Protein AF-A0A1G3KQV9-F1 (afdb_monomer)

pLDDT: mean 86.58, std 14.38, range [42.44, 98.19]

Sequence (152 aa):
MIADDGYNDIERLALSPFADDQLVAVALRLGDTCRGAGQPLVARMAQYFHIPAPSIEVEALRRSIWSEQERAGLPLDEARREVAIVESRMIDGERSRRSELRAYAALYSDLWCDPRTGAPLSTRRMMLAMVTGFAERSNTSSVSSGRLEIVS

Secondary structure (DSSP, 8-state):
---TTS--HHHHHHHS--HHHHHHHHHHHHHHTTTT--S-HHHHHHHHHHSPPPHHHHHHHHHHHHHHHHHH---HHHHHHHHHHHHTTSPS-HHHHHHHHHHHHHHHHHHTT-GGG---HHHHHHHHHHHHHHHHHHHHTTSTTS------

Mean predicted aligned error: 7.51 Å

Solvent-accessible surface area (backbone atoms only — not comparable to full-atom values): 8548 Å² total; per-residue (Å²): 118,69,46,99,87,74,44,35,71,52,55,53,24,20,56,43,61,48,68,66,40,24,52,50,27,37,50,50,58,54,49,72,78,39,87,80,70,90,67,58,67,69,63,49,51,53,54,62,65,68,52,77,76,61,66,67,57,28,51,52,46,46,50,56,49,49,56,48,31,76,74,70,50,64,53,47,73,60,15,45,53,56,44,48,59,58,56,74,71,55,70,94,47,73,76,55,43,38,50,48,29,48,50,50,21,52,52,30,63,52,50,41,38,41,68,78,44,65,48,48,73,70,25,26,42,37,22,50,24,28,25,54,37,24,48,53,48,38,62,52,77,65,66,82,84,77,81,83,89,84,88,132

Radius of gyration: 18.49 Å; Cα contacts (8 Å, |Δi|>4): 138; chains: 1; bounding box: 50×53×38 Å

Structure (mmCIF, N/CA/C/O backbone):
data_AF-A0A1G3KQV9-F1
#
_entry.id   AF-A0A1G3KQV9-F1
#
loop_
_atom_site.group_PDB
_atom_site.id
_atom_site.type_symbol
_atom_site.label_atom_id
_atom_site.label_alt_id
_atom_site.label_comp_id
_atom_site.label_asym_id
_atom_site.label_entity_id
_atom_site.label_seq_id
_atom_site.pdbx_PDB_ins_code
_atom_site.Cartn_x
_atom_site.Cartn_y
_atom_site.Cartn_z
_atom_site.occupancy
_atom_site.B_iso_or_equiv
_atom_site.auth_seq_id
_atom_site.auth_comp_id
_atom_site.auth_asym_id
_atom_site.auth_atom_id
_atom_site.pdbx_PDB_model_num
ATOM 1 N N . MET A 1 1 ? -20.248 -9.868 -4.828 1.00 61.78 1 MET A N 1
ATOM 2 C CA . MET A 1 1 ? -20.469 -10.489 -6.152 1.00 61.78 1 MET A CA 1
ATOM 3 C C . MET A 1 1 ? -19.092 -10.708 -6.749 1.00 61.78 1 MET A C 1
ATOM 5 O O . MET A 1 1 ? -18.283 -9.800 -6.638 1.00 61.78 1 MET A O 1
ATOM 9 N N . ILE A 1 2 ? -18.790 -11.910 -7.234 1.00 71.50 2 ILE A N 1
ATOM 10 C CA . ILE A 1 2 ? -17.492 -12.227 -7.850 1.00 71.50 2 ILE A CA 1
ATOM 11 C C . ILE A 1 2 ? -17.636 -11.948 -9.347 1.00 71.50 2 ILE A C 1
ATOM 13 O O . ILE A 1 2 ? -18.654 -12.332 -9.924 1.00 71.50 2 ILE A O 1
ATOM 17 N N . ALA A 1 3 ? -16.685 -11.230 -9.939 1.00 75.81 3 ALA A N 1
ATOM 18 C CA . ALA A 1 3 ? -16.685 -10.947 -11.371 1.00 75.81 3 ALA A CA 1
ATOM 19 C C . ALA A 1 3 ? -16.070 -12.104 -12.184 1.00 75.81 3 ALA A C 1
ATOM 21 O O . ALA A 1 3 ? -15.523 -13.048 -11.619 1.00 75.81 3 ALA A O 1
ATOM 22 N N . ASP A 1 4 ? -16.148 -12.028 -13.516 1.00 75.75 4 ASP A N 1
ATOM 23 C CA . ASP A 1 4 ? -15.689 -13.088 -14.435 1.00 75.75 4 ASP A CA 1
ATOM 24 C C . ASP A 1 4 ? -14.182 -13.404 -14.327 1.00 75.75 4 ASP A C 1
ATOM 26 O O . ASP A 1 4 ? -13.744 -14.486 -14.709 1.00 75.75 4 ASP A O 1
ATOM 30 N N . ASP A 1 5 ? -13.389 -12.480 -13.778 1.00 74.56 5 ASP A N 1
ATOM 31 C CA . ASP A 1 5 ? -11.959 -12.645 -13.479 1.00 74.56 5 ASP A CA 1
ATOM 32 C C . ASP A 1 5 ? -11.688 -13.348 -12.135 1.00 74.56 5 ASP A C 1
ATOM 34 O O . ASP A 1 5 ? -10.533 -13.529 -11.752 1.00 74.56 5 ASP A O 1
ATOM 38 N N . GLY A 1 6 ? -12.738 -13.761 -11.421 1.00 80.62 6 GLY A N 1
ATOM 39 C CA . GLY A 1 6 ? -12.649 -14.492 -10.161 1.00 80.62 6 GLY A CA 1
ATOM 40 C C . GLY A 1 6 ? -12.416 -13.619 -8.930 1.00 80.62 6 GLY A C 1
ATOM 41 O O . GLY A 1 6 ? -12.338 -14.170 -7.834 1.00 80.62 6 GLY A O 1
ATOM 42 N N . TYR A 1 7 ? -12.356 -12.290 -9.075 1.00 81.19 7 TYR A N 1
ATOM 43 C CA . TYR A 1 7 ? -12.139 -11.376 -7.956 1.00 81.19 7 TYR A CA 1
ATOM 44 C C . TYR A 1 7 ? -13.424 -10.673 -7.518 1.00 81.19 7 TYR A C 1
ATOM 46 O O . TYR A 1 7 ? -14.276 -10.289 -8.326 1.00 81.19 7 TYR A O 1
ATOM 54 N N . ASN A 1 8 ? -13.559 -10.467 -6.210 1.00 88.00 8 ASN A N 1
ATOM 55 C CA . ASN A 1 8 ? -14.516 -9.519 -5.650 1.00 88.00 8 ASN A CA 1
ATOM 56 C C . ASN A 1 8 ? -13.906 -8.106 -5.537 1.00 88.00 8 ASN A C 1
ATOM 58 O O . ASN A 1 8 ? -12.700 -7.908 -5.693 1.00 88.00 8 ASN A O 1
ATOM 62 N N . ASP A 1 9 ? -14.738 -7.105 -5.243 1.00 87.81 9 ASP A N 1
ATOM 63 C CA . ASP A 1 9 ? -14.299 -5.703 -5.205 1.00 87.81 9 ASP A CA 1
ATOM 64 C C . ASP A 1 9 ? -13.227 -5.430 -4.135 1.00 87.81 9 ASP A C 1
ATOM 66 O O . ASP A 1 9 ? -12.304 -4.654 -4.372 1.00 87.81 9 ASP A O 1
ATOM 70 N N . ILE A 1 10 ? -13.292 -6.102 -2.978 1.00 89.44 10 ILE A N 1
ATOM 71 C CA . ILE A 1 10 ? -12.282 -5.977 -1.913 1.00 89.44 10 ILE A CA 1
ATOM 72 C C . ILE A 1 10 ? -10.945 -6.556 -2.382 1.00 89.44 10 ILE A C 1
ATOM 74 O O . ILE A 1 10 ? -9.896 -5.970 -2.118 1.00 89.44 10 ILE A O 1
ATOM 78 N N . GLU A 1 11 ? -10.967 -7.693 -3.078 1.00 89.50 11 GLU A N 1
ATOM 79 C CA . GLU A 1 11 ? -9.764 -8.323 -3.629 1.00 89.50 11 GLU A CA 1
ATOM 80 C C . GLU A 1 11 ? -9.131 -7.461 -4.721 1.00 89.50 11 GLU A C 1
ATOM 82 O O . GLU A 1 11 ? -7.915 -7.284 -4.723 1.00 89.50 11 GLU A O 1
ATOM 87 N N . ARG A 1 12 ? -9.938 -6.846 -5.593 1.00 92.19 12 ARG A N 1
ATOM 88 C CA . ARG A 1 12 ? -9.443 -5.895 -6.599 1.00 92.19 12 ARG A CA 1
ATOM 89 C C . ARG A 1 12 ? -8.772 -4.684 -5.962 1.00 92.19 12 ARG A C 1
ATOM 91 O O . ARG A 1 12 ? -7.676 -4.312 -6.375 1.00 92.19 12 ARG A O 1
ATOM 98 N N . LEU A 1 13 ? -9.386 -4.109 -4.929 1.00 94.19 13 LEU A N 1
ATOM 99 C CA . LEU A 1 13 ? -8.776 -3.016 -4.171 1.00 94.19 13 LEU A CA 1
ATOM 100 C C . LEU A 1 13 ? -7.469 -3.460 -3.503 1.00 94.19 13 LEU A C 1
ATOM 102 O O . LEU A 1 13 ? -6.485 -2.730 -3.538 1.00 94.19 13 LEU A O 1
ATOM 106 N N . ALA A 1 14 ? -7.422 -4.679 -2.958 1.00 92.38 14 ALA A N 1
ATOM 107 C CA . ALA A 1 14 ? -6.216 -5.222 -2.343 1.00 92.38 14 ALA A CA 1
ATOM 108 C C . ALA A 1 14 ? -5.075 -5.459 -3.348 1.00 92.38 14 ALA A C 1
ATOM 110 O O . ALA A 1 14 ? -3.917 -5.456 -2.932 1.00 92.38 14 ALA A O 1
ATOM 111 N N . LEU A 1 15 ? -5.371 -5.638 -4.642 1.00 94.75 15 LEU A N 1
ATOM 112 C CA . LEU A 1 15 ? -4.361 -5.747 -5.701 1.00 94.75 15 LEU A CA 1
ATOM 113 C C . LEU A 1 15 ? -3.758 -4.390 -6.096 1.00 94.75 15 LEU A C 1
ATOM 115 O O . LEU A 1 15 ? -2.600 -4.355 -6.519 1.00 94.75 15 LEU A O 1
ATOM 119 N N . SER A 1 16 ? -4.497 -3.290 -5.933 1.00 95.25 16 SER A N 1
ATOM 120 C CA . SER A 1 16 ? -4.019 -1.936 -6.237 1.00 95.25 16 SER A CA 1
ATOM 121 C C . SER A 1 16 ? -2.913 -1.500 -5.270 1.00 95.25 16 SER A C 1
ATOM 123 O O . SER A 1 16 ? -3.089 -1.620 -4.061 1.00 95.25 16 SER A O 1
ATOM 125 N N . PRO A 1 17 ? -1.777 -0.950 -5.728 1.00 96.62 17 PRO A N 1
ATOM 126 C CA . PRO A 1 17 ? -0.732 -0.485 -4.820 1.00 96.62 17 PRO A CA 1
ATOM 127 C C . PRO A 1 17 ? -1.079 0.838 -4.122 1.00 96.62 17 PRO A C 1
ATOM 129 O O . PRO A 1 17 ? -0.335 1.259 -3.238 1.00 96.62 17 PRO A O 1
ATOM 132 N N . PHE A 1 18 ? -2.174 1.508 -4.496 1.00 96.88 18 PHE A N 1
ATOM 133 C CA . PHE A 1 18 ? -2.503 2.820 -3.958 1.00 96.88 18 PHE A CA 1
ATOM 134 C C . PHE A 1 18 ? -2.998 2.755 -2.512 1.00 96.88 18 PHE A C 1
ATOM 136 O O . PHE A 1 18 ? -3.911 2.001 -2.181 1.00 96.88 18 PHE A O 1
ATOM 143 N N . ALA A 1 19 ? -2.427 3.604 -1.653 1.00 95.06 19 ALA A N 1
ATOM 144 C CA . ALA A 1 19 ? -2.798 3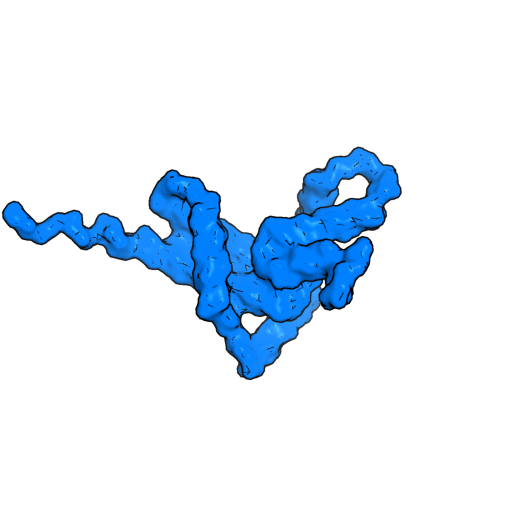.697 -0.240 1.00 95.06 19 ALA A CA 1
ATOM 145 C C . ALA A 1 19 ? -4.310 3.898 -0.026 1.00 95.06 19 ALA A C 1
ATOM 147 O O . ALA A 1 19 ? -4.882 3.254 0.850 1.00 95.06 19 ALA A O 1
ATOM 148 N N . ASP A 1 20 ? -4.963 4.726 -0.845 1.00 93.88 20 ASP A N 1
ATOM 149 C CA . ASP A 1 20 ? -6.407 4.966 -0.751 1.00 93.88 20 ASP A CA 1
ATOM 150 C C . ASP A 1 20 ? -7.207 3.677 -0.978 1.00 93.88 20 ASP A C 1
ATOM 152 O O . ASP A 1 20 ? -8.051 3.326 -0.154 1.00 93.88 20 ASP A O 1
ATOM 156 N N . ASP A 1 21 ? -6.890 2.917 -2.028 1.00 96.38 21 ASP A N 1
ATOM 157 C CA . ASP A 1 21 ? -7.559 1.648 -2.332 1.00 96.38 21 ASP A CA 1
ATOM 158 C C . ASP A 1 21 ? -7.333 0.616 -1.221 1.00 96.38 21 ASP A C 1
ATOM 160 O O . ASP A 1 21 ? -8.266 -0.076 -0.807 1.00 96.38 21 ASP A O 1
ATOM 164 N N . GLN A 1 22 ? -6.120 0.565 -0.664 1.00 96.25 22 GLN A N 1
ATOM 165 C CA . GLN A 1 22 ? -5.799 -0.292 0.479 1.00 96.25 22 GLN A CA 1
ATOM 166 C C . GLN A 1 22 ? -6.626 0.074 1.717 1.00 96.25 22 GLN A C 1
ATOM 168 O O . GLN A 1 22 ? -7.156 -0.809 2.399 1.00 96.25 22 GLN A O 1
ATOM 173 N N . LEU A 1 23 ? -6.787 1.368 2.001 1.00 94.69 23 LEU A N 1
ATOM 174 C CA . LEU A 1 23 ? -7.610 1.848 3.108 1.00 94.69 23 LEU A CA 1
ATOM 175 C C . LEU A 1 23 ? -9.099 1.571 2.874 1.00 94.69 23 LEU A C 1
ATOM 177 O O . LEU A 1 23 ? -9.780 1.157 3.814 1.00 94.69 23 LEU A O 1
ATOM 181 N N . VAL A 1 24 ? -9.603 1.716 1.644 1.00 94.56 24 VAL A N 1
ATOM 182 C CA . VAL A 1 24 ? -10.984 1.340 1.298 1.00 94.56 24 VAL A CA 1
ATOM 183 C C . VAL A 1 24 ? -11.187 -0.168 1.453 1.00 94.56 24 VAL A C 1
ATOM 185 O O . VAL A 1 24 ? -12.182 -0.583 2.047 1.00 94.56 24 VAL A O 1
ATOM 188 N N . ALA A 1 25 ? -10.238 -1.003 1.019 1.00 94.44 25 ALA A N 1
ATOM 189 C CA . ALA A 1 25 ? -10.318 -2.453 1.197 1.00 94.44 25 ALA A CA 1
ATOM 190 C C . ALA A 1 25 ? -10.418 -2.836 2.684 1.00 94.44 25 ALA A C 1
ATOM 192 O O . ALA A 1 25 ? -11.238 -3.676 3.065 1.00 94.44 25 ALA A O 1
ATOM 193 N N . VAL A 1 26 ? -9.623 -2.188 3.545 1.00 94.38 26 VAL A N 1
ATOM 194 C CA . VAL A 1 26 ? -9.713 -2.344 5.007 1.00 94.38 26 VAL A CA 1
ATOM 195 C C . VAL A 1 26 ? -11.081 -1.904 5.516 1.00 94.38 26 VAL A C 1
ATOM 197 O O . VAL A 1 26 ? -11.715 -2.631 6.280 1.00 94.38 26 VAL A O 1
ATOM 200 N N . ALA A 1 27 ? -11.551 -0.735 5.083 1.00 92.50 27 ALA A N 1
ATOM 201 C CA . ALA A 1 27 ? -12.829 -0.175 5.496 1.00 92.50 27 ALA A CA 1
ATOM 202 C C . ALA A 1 27 ? -14.001 -1.111 5.160 1.00 92.50 27 ALA A C 1
ATOM 204 O O . ALA A 1 27 ? -14.862 -1.335 6.007 1.00 92.50 27 ALA A O 1
ATOM 205 N N . LEU A 1 28 ? -14.003 -1.707 3.964 1.00 91.31 28 LEU A N 1
ATOM 206 C CA . LEU A 1 28 ? -15.029 -2.655 3.527 1.00 91.31 28 LEU A CA 1
ATOM 207 C C . LEU A 1 28 ? -15.013 -3.941 4.365 1.00 91.31 28 LEU A C 1
ATOM 209 O O . LEU A 1 28 ? -16.058 -4.342 4.874 1.00 91.31 28 LEU A O 1
ATOM 213 N N . ARG A 1 29 ? -13.833 -4.527 4.623 1.00 90.00 29 ARG A N 1
ATOM 214 C CA . ARG A 1 29 ? -13.702 -5.704 5.510 1.00 90.00 29 ARG A CA 1
ATOM 215 C C . ARG A 1 29 ? -14.177 -5.416 6.937 1.00 90.00 29 ARG A C 1
ATOM 217 O O . ARG A 1 29 ? -14.832 -6.246 7.572 1.00 90.00 29 ARG A O 1
ATOM 224 N N . LEU A 1 30 ? -13.868 -4.226 7.451 1.00 88.50 30 LEU A N 1
ATOM 225 C CA . LEU A 1 30 ? -14.367 -3.776 8.750 1.00 88.50 30 LEU A CA 1
ATOM 226 C C . LEU A 1 30 ? -15.879 -3.521 8.720 1.00 88.50 30 LEU A C 1
ATOM 228 O O . LEU A 1 30 ? -16.550 -3.815 9.700 1.00 88.50 30 LEU A O 1
ATOM 232 N N . GLY A 1 31 ? -16.434 -3.005 7.626 1.00 83.56 31 GLY A N 1
ATOM 233 C CA . GLY A 1 31 ? -17.871 -2.778 7.469 1.00 83.56 31 GLY A CA 1
ATOM 234 C C . GLY A 1 31 ? -18.678 -4.078 7.452 1.00 83.56 31 GLY A C 1
ATOM 235 O O . GLY A 1 31 ? -19.689 -4.183 8.150 1.00 83.56 31 GLY A O 1
ATOM 236 N N . ASP A 1 32 ? -18.195 -5.092 6.731 1.00 75.06 32 ASP A N 1
ATOM 237 C CA . ASP A 1 32 ? -18.855 -6.398 6.611 1.00 75.06 32 ASP A CA 1
ATOM 238 C C . ASP A 1 32 ? -18.939 -7.144 7.947 1.00 75.06 32 ASP A C 1
ATOM 240 O O . ASP A 1 32 ? -19.947 -7.785 8.247 1.00 75.06 32 ASP A O 1
ATOM 244 N N . THR A 1 33 ? -17.927 -6.992 8.805 1.00 67.62 33 THR A N 1
ATOM 245 C CA . THR A 1 33 ? -17.918 -7.582 10.155 1.00 67.62 33 THR A CA 1
ATOM 246 C C . THR A 1 33 ? -18.833 -6.859 11.151 1.00 67.62 33 THR A C 1
ATOM 248 O O . THR A 1 33 ? -18.994 -7.323 12.278 1.00 67.62 33 THR A O 1
ATOM 251 N N . CYS A 1 34 ? -19.436 -5.725 10.768 1.00 55.59 34 CYS A N 1
ATOM 252 C CA . CYS A 1 34 ? -19.978 -4.749 11.720 1.00 55.59 34 CYS A CA 1
ATOM 253 C C . CYS A 1 34 ? -21.419 -4.312 11.481 1.00 55.59 34 CYS A C 1
ATOM 255 O O . CYS A 1 34 ? -21.833 -3.288 12.036 1.00 55.59 34 CYS A O 1
ATOM 257 N N . ARG A 1 35 ? -22.211 -5.067 10.711 1.00 60.59 35 ARG A N 1
ATOM 258 C CA . ARG A 1 35 ? -23.660 -4.824 10.619 1.00 60.59 35 ARG A CA 1
ATOM 259 C C . ARG A 1 35 ? -24.274 -4.831 12.034 1.00 60.59 35 ARG A C 1
ATOM 261 O O . ARG A 1 35 ? -24.492 -5.892 12.603 1.00 60.59 35 ARG A O 1
ATOM 268 N N . GLY A 1 36 ? -24.514 -3.642 12.604 1.00 59.56 36 GLY A N 1
ATOM 269 C CA . GLY A 1 36 ? -25.137 -3.448 13.924 1.00 59.56 36 GLY A CA 1
ATOM 270 C C . GLY A 1 36 ? -24.322 -2.699 14.994 1.00 59.56 36 GLY A C 1
ATOM 271 O O . GLY A 1 36 ? -24.860 -2.448 16.065 1.00 59.56 36 GLY A O 1
ATOM 272 N N . ALA A 1 37 ? -23.066 -2.300 14.746 1.00 63.28 37 ALA A N 1
ATOM 273 C CA . ALA A 1 37 ? -22.188 -1.764 15.805 1.00 63.28 37 ALA A CA 1
ATOM 274 C C . ALA A 1 37 ? -22.392 -0.274 16.184 1.00 63.28 37 ALA A C 1
ATOM 276 O O . ALA A 1 37 ? -21.715 0.215 17.083 1.00 63.28 37 ALA A O 1
ATOM 277 N N . GLY A 1 38 ? -23.276 0.472 15.507 1.00 71.00 38 GLY A N 1
ATOM 278 C CA . GLY A 1 38 ? -23.641 1.864 15.844 1.00 71.00 38 GLY A CA 1
ATOM 279 C C . GLY A 1 38 ? -22.538 2.935 15.719 1.00 71.00 38 GLY A C 1
ATOM 280 O O . GLY A 1 38 ? -22.841 4.124 15.768 1.00 71.00 38 GLY A O 1
ATOM 281 N N . GLN A 1 39 ? -21.272 2.552 15.533 1.00 80.12 39 GLN A N 1
ATOM 282 C CA . GLN A 1 39 ? -20.132 3.464 15.416 1.00 80.12 39 GLN A CA 1
ATOM 283 C C . GLN A 1 39 ? -19.870 3.869 13.950 1.00 80.12 39 GLN A C 1
ATOM 285 O O . GLN A 1 39 ? -19.901 3.003 13.071 1.00 80.12 39 GLN A O 1
ATOM 290 N N . PRO A 1 40 ? -19.538 5.146 13.663 1.00 87.06 40 PRO A N 1
ATOM 291 C CA . PRO A 1 40 ? -19.121 5.575 12.329 1.00 87.06 40 PRO A CA 1
ATOM 292 C C . PRO A 1 40 ? -17.867 4.834 11.841 1.00 87.06 40 PRO A C 1
ATOM 294 O O . PRO A 1 40 ? -16.906 4.665 12.596 1.00 87.06 40 PRO A O 1
ATOM 297 N N . LEU A 1 41 ? -17.838 4.464 10.556 1.00 86.75 41 LEU A N 1
ATOM 298 C CA . LEU A 1 41 ? -16.735 3.713 9.939 1.00 86.75 41 LEU A CA 1
ATOM 299 C C . LEU A 1 41 ? -15.370 4.391 10.133 1.00 86.75 41 LEU A C 1
ATOM 301 O O . LEU A 1 41 ? -14.406 3.724 10.495 1.00 86.75 41 LEU A O 1
ATOM 305 N N . VAL A 1 42 ? -15.303 5.718 9.989 1.00 88.94 42 VAL A N 1
ATOM 306 C CA . VAL A 1 42 ? -14.070 6.504 10.185 1.00 88.94 42 VAL A CA 1
ATOM 307 C C . VAL A 1 42 ? -13.517 6.348 11.603 1.00 88.94 42 VAL A C 1
ATOM 309 O O . VAL A 1 42 ? -12.331 6.082 11.779 1.00 88.94 42 VAL A O 1
ATOM 312 N N . ALA A 1 43 ? -14.374 6.453 12.624 1.00 88.94 43 ALA A N 1
ATOM 313 C CA . ALA A 1 43 ? -13.955 6.293 14.016 1.00 88.94 43 ALA A CA 1
ATOM 314 C C . ALA A 1 43 ? -13.448 4.870 14.287 1.00 88.94 43 ALA A C 1
ATOM 316 O O . ALA A 1 43 ? -12.505 4.673 15.052 1.00 88.94 43 ALA A O 1
ATOM 317 N N . ARG A 1 44 ? -14.053 3.872 13.637 1.00 88.06 44 ARG A N 1
ATOM 318 C CA . ARG A 1 44 ? -13.629 2.479 13.762 1.00 88.06 44 ARG A CA 1
ATOM 319 C C . ARG A 1 44 ? -12.302 2.214 13.060 1.00 88.06 44 ARG A C 1
ATOM 321 O O . ARG A 1 44 ? -11.451 1.545 13.635 1.00 88.06 44 ARG A O 1
ATOM 328 N N . MET A 1 45 ? -12.096 2.760 11.863 1.00 92.06 45 MET A N 1
ATOM 329 C CA . MET A 1 45 ? -10.801 2.695 11.182 1.00 92.06 45 MET A CA 1
ATOM 330 C C . MET A 1 45 ? -9.706 3.345 12.027 1.00 92.06 45 MET A C 1
ATOM 332 O O . MET A 1 45 ? -8.654 2.744 12.213 1.00 92.06 45 MET A O 1
ATOM 336 N N . ALA A 1 46 ? -9.974 4.522 12.602 1.00 91.69 46 ALA A N 1
ATOM 337 C CA . ALA A 1 46 ? -9.029 5.193 13.489 1.00 91.69 46 ALA A CA 1
ATOM 338 C C . ALA A 1 46 ? -8.643 4.298 14.678 1.00 91.69 46 ALA A C 1
ATOM 340 O O . ALA A 1 46 ? -7.461 4.109 14.944 1.00 91.69 46 ALA A O 1
ATOM 341 N N . GLN A 1 47 ? -9.622 3.675 15.342 1.00 90.88 47 GLN A N 1
ATOM 342 C CA . GLN A 1 47 ? -9.363 2.731 16.432 1.00 90.88 47 GLN A CA 1
ATOM 343 C C . GLN A 1 47 ? -8.579 1.493 15.968 1.00 90.88 47 GLN A C 1
ATOM 345 O O . GLN A 1 47 ? -7.662 1.049 16.656 1.00 90.88 47 GLN A O 1
ATOM 350 N N . TYR A 1 48 ? -8.922 0.945 14.802 1.00 91.62 48 TYR A N 1
ATOM 351 C CA . TYR A 1 48 ? -8.273 -0.233 14.232 1.00 91.62 48 TYR A CA 1
ATOM 352 C C . TYR A 1 48 ? -6.797 0.016 13.895 1.00 91.62 48 TYR A C 1
ATOM 354 O O . TYR A 1 48 ? -5.956 -0.855 14.123 1.00 91.62 48 TYR A O 1
ATOM 362 N N . PHE A 1 49 ? -6.471 1.217 13.407 1.00 92.75 49 PHE A N 1
ATOM 363 C CA . PHE A 1 49 ? -5.093 1.617 13.131 1.00 92.75 49 PHE A CA 1
ATOM 364 C C . PHE A 1 49 ? -4.324 2.086 14.373 1.00 92.75 49 PHE A C 1
ATOM 366 O O . PHE A 1 49 ? -3.103 1.943 14.412 1.00 92.75 49 PHE A O 1
ATOM 373 N N . HIS A 1 50 ? -5.022 2.579 15.403 1.00 92.56 50 HIS A N 1
ATOM 374 C CA . HIS A 1 50 ? -4.417 3.050 16.652 1.00 92.56 50 HIS A CA 1
ATOM 375 C C . HIS A 1 50 ? -3.712 1.940 17.440 1.00 92.56 50 HIS A C 1
ATOM 377 O O . HIS A 1 50 ? -2.692 2.188 18.078 1.00 92.56 50 HIS A O 1
ATOM 383 N N . ILE A 1 51 ? -4.238 0.715 17.392 1.00 90.00 51 ILE A N 1
ATOM 384 C CA . ILE A 1 51 ? -3.583 -0.450 17.994 1.00 90.00 51 ILE A CA 1
ATOM 385 C C . ILE A 1 51 ? -2.472 -0.907 17.040 1.00 90.00 51 ILE A C 1
ATOM 38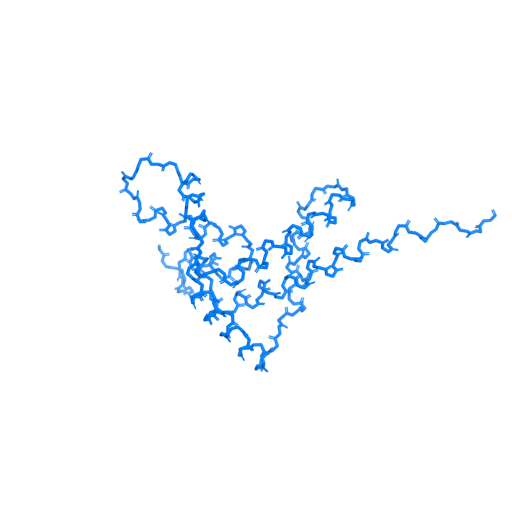7 O O . ILE A 1 51 ? -2.784 -1.227 15.895 1.00 90.00 51 ILE A O 1
ATOM 391 N N . PRO A 1 52 ? -1.192 -0.959 17.451 1.00 89.38 52 PRO A N 1
ATOM 392 C CA . PRO A 1 52 ? -0.121 -1.435 16.580 1.00 89.38 52 PRO A CA 1
ATOM 393 C C . PRO A 1 52 ? -0.362 -2.872 16.110 1.00 89.38 52 PRO A C 1
ATOM 395 O O . PRO A 1 52 ? -0.830 -3.714 16.879 1.00 89.38 52 PRO A O 1
ATOM 398 N N . ALA A 1 53 ? -0.011 -3.165 14.856 1.00 91.44 53 ALA A N 1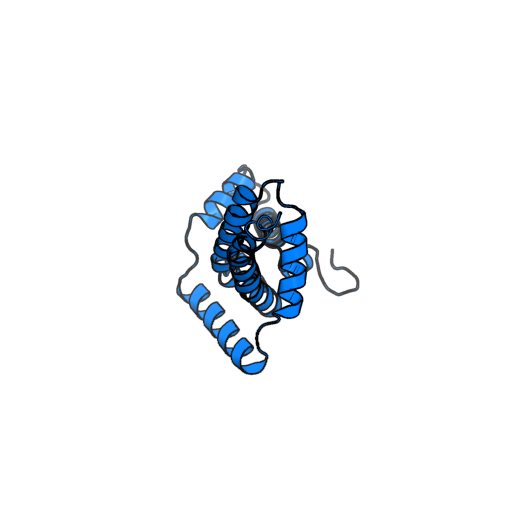
ATOM 399 C CA . ALA A 1 53 ? -0.039 -4.534 14.356 1.00 91.44 53 ALA A CA 1
ATOM 400 C C . ALA A 1 53 ? 0.946 -5.427 15.143 1.00 91.44 53 ALA A C 1
ATOM 402 O O . ALA A 1 53 ? 1.999 -4.937 15.574 1.00 91.44 53 ALA A O 1
ATOM 403 N N . PRO A 1 54 ? 0.654 -6.730 15.320 1.00 94.19 54 PRO A N 1
ATOM 404 C CA . PRO A 1 54 ? 1.570 -7.648 15.988 1.00 94.19 54 PRO A CA 1
ATOM 405 C C . PRO A 1 54 ? 2.941 -7.657 15.304 1.00 94.19 54 PRO A C 1
ATOM 407 O O . PRO A 1 54 ? 3.050 -7.907 14.102 1.00 94.19 54 PRO A O 1
ATOM 410 N N . SER A 1 55 ? 4.008 -7.423 16.072 1.00 94.75 55 SER A N 1
ATOM 411 C CA . SER A 1 55 ? 5.372 -7.308 15.532 1.00 94.75 55 SER A CA 1
ATOM 412 C C . SER A 1 55 ? 5.831 -8.559 14.779 1.00 94.75 55 SER A C 1
ATOM 414 O O . SER A 1 55 ? 6.567 -8.450 13.801 1.00 94.75 55 SER A O 1
ATOM 416 N N . ILE A 1 56 ? 5.366 -9.740 15.199 1.00 96.94 56 ILE A N 1
ATOM 417 C CA . ILE A 1 56 ? 5.684 -11.014 14.549 1.00 96.94 56 ILE A CA 1
ATOM 418 C C . ILE A 1 56 ? 5.065 -11.140 13.152 1.00 96.94 56 ILE A C 1
ATOM 420 O O . ILE A 1 56 ? 5.716 -11.661 12.252 1.00 96.94 56 ILE A O 1
ATOM 424 N N . GLU A 1 57 ? 3.849 -10.630 12.944 1.00 95.88 57 GLU A N 1
ATOM 425 C CA . GLU A 1 57 ? 3.196 -10.640 11.630 1.00 95.88 57 GLU A CA 1
ATOM 426 C C . GLU A 1 57 ? 3.876 -9.656 10.679 1.00 95.88 57 GLU A C 1
ATOM 428 O O . GLU A 1 57 ? 4.151 -9.996 9.529 1.00 95.88 57 GLU A O 1
ATOM 433 N N . VAL A 1 58 ? 4.214 -8.464 11.185 1.00 96.12 58 VAL A N 1
ATOM 434 C CA . VAL A 1 58 ? 4.985 -7.466 10.433 1.00 96.12 58 VAL A CA 1
ATOM 435 C C . VAL A 1 58 ? 6.319 -8.063 9.988 1.00 96.12 58 VAL A C 1
ATOM 437 O O . VAL A 1 58 ? 6.653 -8.018 8.807 1.00 96.12 58 VAL A O 1
ATOM 440 N N . GLU A 1 59 ? 7.075 -8.671 10.904 1.00 97.25 59 GLU A N 1
ATOM 441 C CA . GLU A 1 59 ? 8.380 -9.255 10.585 1.00 97.25 59 GLU A CA 1
ATOM 442 C C . GLU A 1 59 ? 8.274 -10.457 9.634 1.00 97.25 59 GLU A C 1
ATOM 444 O O . GLU A 1 59 ? 9.089 -10.587 8.719 1.00 97.25 59 GLU A O 1
ATOM 449 N N . ALA A 1 60 ? 7.250 -11.302 9.783 1.00 95.75 60 ALA A N 1
ATOM 450 C CA . ALA A 1 60 ? 6.987 -12.387 8.841 1.00 95.75 60 ALA A CA 1
ATOM 451 C C . ALA A 1 60 ? 6.772 -11.850 7.416 1.00 95.75 60 ALA A C 1
ATOM 453 O O . ALA A 1 60 ? 7.411 -12.329 6.478 1.00 95.75 60 ALA A O 1
ATOM 454 N N . LEU A 1 61 ? 5.954 -10.804 7.259 1.00 95.56 61 LEU A N 1
ATOM 455 C CA . LEU A 1 61 ? 5.719 -10.158 5.966 1.00 95.56 61 LEU A CA 1
ATOM 456 C C . LEU A 1 61 ? 6.988 -9.534 5.390 1.00 95.56 61 LEU A C 1
ATOM 458 O O . LEU A 1 61 ? 7.263 -9.702 4.199 1.00 95.56 61 LEU A O 1
ATOM 462 N N . ARG A 1 62 ? 7.788 -8.854 6.221 1.00 95.81 62 ARG A N 1
ATOM 463 C CA . ARG A 1 62 ? 9.070 -8.295 5.779 1.00 95.81 62 ARG A CA 1
ATOM 464 C C . ARG A 1 62 ? 9.983 -9.376 5.212 1.00 95.81 62 ARG A C 1
ATOM 466 O O . ARG A 1 62 ? 10.515 -9.211 4.117 1.00 95.81 62 ARG A O 1
ATOM 473 N N . ARG A 1 63 ? 10.116 -10.506 5.911 1.00 95.88 63 ARG A N 1
ATOM 474 C CA . ARG A 1 63 ? 10.940 -11.636 5.457 1.00 95.88 63 ARG A CA 1
ATOM 475 C C . ARG A 1 63 ? 10.421 -12.270 4.174 1.00 95.88 63 ARG A C 1
ATOM 477 O O . ARG A 1 63 ? 11.224 -12.568 3.293 1.00 95.88 63 ARG A O 1
ATOM 484 N N . SER A 1 64 ? 9.106 -12.436 4.032 1.00 94.69 64 SER A N 1
ATOM 485 C CA . SER A 1 64 ? 8.512 -12.932 2.785 1.00 94.69 64 SER A CA 1
ATOM 486 C C . SER A 1 64 ? 8.835 -12.021 1.600 1.00 94.69 64 SER A C 1
ATOM 488 O O . SER A 1 64 ? 9.148 -12.503 0.514 1.00 94.69 64 SER A O 1
ATOM 490 N N . ILE A 1 65 ? 8.811 -10.705 1.808 1.00 94.19 65 ILE A N 1
ATOM 491 C CA . ILE A 1 65 ? 9.116 -9.725 0.763 1.00 94.19 65 ILE A CA 1
ATOM 492 C C . ILE A 1 65 ? 10.606 -9.703 0.432 1.00 94.19 65 ILE A C 1
ATOM 494 O O . ILE A 1 65 ? 10.943 -9.678 -0.748 1.00 94.19 65 ILE A O 1
ATOM 498 N N . TRP A 1 66 ? 11.490 -9.779 1.431 1.00 91.56 66 TRP A N 1
ATOM 499 C CA . TRP A 1 66 ? 12.933 -9.888 1.195 1.00 91.56 66 TRP A CA 1
ATOM 500 C C . TRP A 1 66 ? 13.295 -11.136 0.394 1.00 91.56 66 TRP A C 1
ATOM 502 O O . TRP A 1 66 ? 14.022 -11.030 -0.590 1.00 91.56 66 TRP A O 1
ATOM 512 N N . SER A 1 67 ? 12.732 -12.292 0.751 1.00 92.44 67 SER A N 1
ATOM 513 C CA . SER A 1 67 ? 12.962 -13.536 0.010 1.00 92.44 67 SER A CA 1
ATOM 514 C C . SER A 1 67 ? 12.515 -13.424 -1.455 1.00 92.44 67 SER A C 1
ATOM 516 O O . SER A 1 67 ? 13.233 -13.831 -2.367 1.00 92.44 67 SER A O 1
ATOM 518 N N . GLU A 1 68 ? 11.361 -12.806 -1.710 1.00 90.19 68 GLU A N 1
ATOM 519 C CA . GLU A 1 68 ? 10.884 -12.564 -3.075 1.00 90.19 68 GLU A CA 1
ATOM 520 C C . GLU A 1 68 ? 11.712 -11.509 -3.825 1.00 90.19 68 GLU A C 1
ATOM 522 O O . GLU A 1 68 ? 11.905 -11.620 -5.038 1.00 90.19 68 GLU A O 1
ATOM 527 N N . GLN A 1 69 ? 12.221 -10.496 -3.124 1.00 88.06 69 GLN A N 1
ATOM 528 C CA . GLN A 1 69 ? 13.112 -9.487 -3.690 1.00 88.06 69 GLN A CA 1
ATOM 529 C C . GLN A 1 69 ? 14.450 -10.097 -4.120 1.00 88.06 69 GLN A C 1
ATOM 531 O O . GLN A 1 69 ? 14.935 -9.767 -5.197 1.00 88.06 69 GLN A O 1
ATOM 536 N N . GLU A 1 70 ? 15.042 -10.989 -3.327 1.00 87.12 70 GLU A N 1
ATOM 537 C CA . GLU A 1 70 ? 16.275 -11.696 -3.705 1.00 87.12 70 GLU A CA 1
ATOM 538 C C . GLU A 1 70 ? 16.083 -12.525 -4.981 1.00 87.12 70 GLU A C 1
ATOM 540 O O . GLU A 1 70 ? 16.986 -12.620 -5.810 1.00 87.12 70 GLU A O 1
ATOM 545 N N . ARG A 1 71 ? 14.880 -13.079 -5.172 1.00 89.19 71 ARG A N 1
ATOM 546 C CA . ARG A 1 71 ? 14.536 -13.905 -6.333 1.00 89.19 71 ARG A CA 1
ATOM 547 C C . ARG A 1 71 ? 14.227 -13.099 -7.596 1.00 89.19 71 ARG A C 1
ATOM 549 O O . ARG A 1 71 ? 14.597 -13.520 -8.688 1.00 89.19 71 ARG A O 1
ATOM 556 N N . ALA A 1 72 ? 13.489 -11.998 -7.467 1.00 89.19 72 ALA A N 1
ATOM 557 C CA . ALA A 1 72 ? 12.856 -11.317 -8.602 1.00 89.19 72 ALA A CA 1
ATOM 558 C C . ALA A 1 72 ? 13.042 -9.787 -8.614 1.00 89.19 72 ALA A C 1
ATOM 560 O O . ALA A 1 72 ? 12.455 -9.109 -9.456 1.00 89.19 72 ALA A O 1
ATOM 561 N N . GLY A 1 73 ? 13.819 -9.229 -7.685 1.00 92.69 73 GLY A N 1
ATOM 562 C CA . GLY A 1 73 ? 14.046 -7.790 -7.547 1.00 92.69 73 GLY A CA 1
ATOM 563 C C . GLY A 1 73 ? 12.813 -7.003 -7.090 1.00 92.69 73 GLY A C 1
ATOM 564 O O . GLY A 1 73 ? 11.781 -7.564 -6.717 1.00 92.69 73 GLY A O 1
ATOM 565 N N . LEU A 1 74 ? 12.906 -5.673 -7.119 1.00 94.00 74 LEU A N 1
ATOM 566 C CA . LEU A 1 74 ? 11.758 -4.777 -6.944 1.00 94.00 74 LEU A CA 1
ATOM 567 C C . LEU A 1 74 ? 11.298 -4.235 -8.306 1.00 94.00 74 LEU A C 1
ATOM 569 O O . LEU A 1 74 ? 12.148 -3.944 -9.150 1.00 94.00 74 LEU A O 1
ATOM 573 N N . PRO A 1 75 ? 9.984 -4.049 -8.528 1.00 95.88 75 PRO A N 1
ATOM 574 C CA . PRO A 1 75 ? 9.446 -3.510 -9.778 1.00 95.88 75 PRO A CA 1
ATOM 575 C C . PRO A 1 75 ? 9.617 -1.980 -9.853 1.00 95.88 75 PRO A C 1
ATOM 577 O O . PRO A 1 75 ? 8.644 -1.232 -9.892 1.00 95.88 75 PRO A O 1
ATOM 580 N N . LEU A 1 76 ? 10.862 -1.495 -9.835 1.00 96.00 76 LEU A N 1
ATOM 581 C CA . LEU A 1 76 ? 11.172 -0.064 -9.712 1.00 96.00 76 LEU A CA 1
ATOM 582 C C . LEU A 1 76 ? 10.625 0.772 -10.881 1.00 96.00 76 LEU A C 1
ATOM 584 O O . LEU A 1 76 ? 10.125 1.870 -10.653 1.00 96.00 76 LEU A O 1
ATOM 588 N N . ASP A 1 77 ? 10.672 0.264 -12.114 1.00 95.38 77 ASP A N 1
ATOM 589 C CA . ASP A 1 77 ? 10.180 1.000 -13.289 1.00 95.38 77 ASP A CA 1
ATOM 590 C C . ASP A 1 77 ? 8.655 1.163 -13.287 1.00 95.38 77 ASP A C 1
ATOM 592 O O . ASP A 1 77 ? 8.142 2.223 -13.650 1.00 95.38 77 ASP A O 1
ATOM 596 N N . GLU A 1 78 ? 7.928 0.131 -12.852 1.00 96.50 78 GLU A N 1
ATOM 597 C CA . GLU A 1 78 ? 6.476 0.186 -12.638 1.00 96.50 78 GLU A CA 1
ATOM 598 C C . GLU A 1 78 ? 6.154 1.177 -11.515 1.00 96.50 78 GLU A C 1
ATOM 600 O O . GLU A 1 78 ? 5.362 2.098 -11.698 1.00 96.50 78 GLU A O 1
ATOM 605 N N . ALA A 1 79 ? 6.868 1.075 -10.390 1.00 97.12 79 ALA A N 1
ATOM 606 C CA . ALA A 1 79 ? 6.678 1.954 -9.246 1.00 97.12 79 ALA A CA 1
ATOM 607 C C . ALA A 1 79 ? 6.902 3.431 -9.596 1.00 97.12 79 ALA A C 1
ATOM 609 O O . ALA A 1 79 ? 6.160 4.290 -9.126 1.00 97.12 79 ALA A O 1
ATOM 610 N N . ARG A 1 80 ? 7.871 3.759 -10.465 1.00 95.94 80 ARG A N 1
ATOM 611 C CA . ARG A 1 80 ? 8.056 5.136 -10.958 1.00 95.94 80 ARG A CA 1
ATOM 612 C C . ARG A 1 80 ? 6.813 5.654 -11.689 1.00 95.94 80 ARG A C 1
ATOM 614 O O . ARG A 1 80 ? 6.483 6.834 -11.538 1.00 95.94 80 ARG A O 1
ATOM 621 N N . ARG A 1 81 ? 6.120 4.818 -12.468 1.00 95.88 81 ARG A N 1
ATOM 622 C 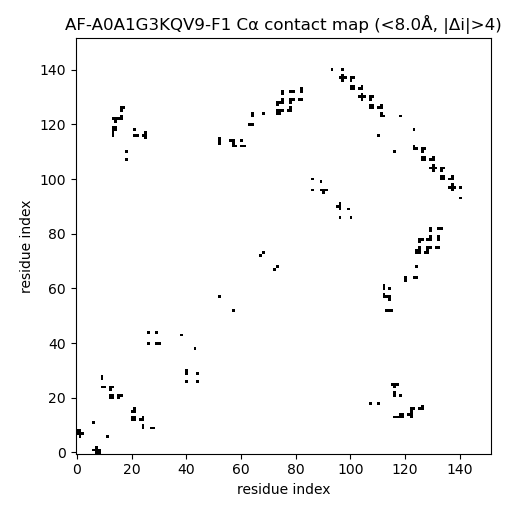CA . ARG A 1 81 ? 4.874 5.212 -13.150 1.00 95.88 81 ARG A CA 1
ATOM 623 C C . ARG A 1 81 ? 3.754 5.450 -12.145 1.00 95.88 81 ARG A C 1
ATOM 625 O O . ARG A 1 81 ? 3.152 6.520 -12.167 1.00 95.88 81 ARG A O 1
ATOM 632 N N . GLU A 1 82 ? 3.562 4.531 -11.205 1.00 96.69 82 GLU A N 1
ATOM 633 C CA . GLU A 1 82 ? 2.538 4.661 -10.159 1.00 96.69 82 GLU A CA 1
ATOM 634 C C . GLU A 1 82 ? 2.759 5.900 -9.278 1.00 96.69 82 GLU A C 1
ATOM 636 O O . GLU A 1 82 ? 1.834 6.664 -9.001 1.00 96.69 82 GLU A O 1
ATOM 641 N N . VAL A 1 83 ? 4.011 6.186 -8.910 1.00 96.75 83 VAL A N 1
ATOM 642 C CA . VAL A 1 83 ? 4.368 7.403 -8.166 1.00 96.75 83 VAL A CA 1
ATOM 643 C C . VAL A 1 83 ? 4.046 8.668 -8.973 1.00 96.75 83 VAL A C 1
ATOM 645 O O . VAL A 1 83 ? 3.646 9.667 -8.385 1.00 96.75 83 VAL A O 1
ATOM 648 N N . ALA A 1 84 ? 4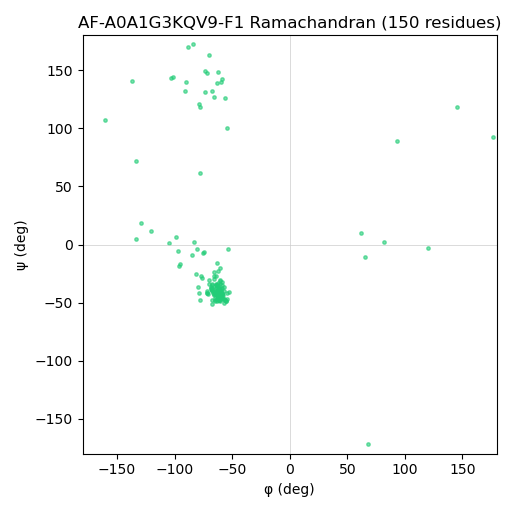.160 8.654 -10.311 1.00 94.50 84 ALA A N 1
ATOM 649 C CA . ALA A 1 84 ? 3.771 9.801 -11.151 1.00 94.50 84 ALA A CA 1
ATOM 650 C C . ALA A 1 84 ? 2.269 10.048 -11.147 1.00 94.50 84 ALA A C 1
ATOM 652 O O . ALA A 1 84 ? 1.845 11.202 -11.146 1.00 94.50 84 ALA A O 1
ATOM 653 N N . ILE A 1 85 ? 1.473 8.984 -11.076 1.00 94.00 85 ILE A N 1
ATOM 654 C CA . ILE A 1 85 ? 0.024 9.099 -10.937 1.00 94.00 85 ILE A CA 1
ATOM 655 C C . ILE A 1 85 ? -0.317 9.775 -9.606 1.00 94.00 85 ILE A C 1
ATOM 657 O O . ILE A 1 85 ? -1.100 10.723 -9.597 1.00 94.00 85 ILE A O 1
ATOM 661 N N . VAL A 1 86 ? 0.304 9.354 -8.498 1.00 93.19 86 VAL A N 1
ATOM 662 C CA . VAL A 1 86 ? 0.090 9.984 -7.182 1.00 93.19 86 VAL A CA 1
ATOM 663 C C . VAL A 1 86 ? 0.544 11.445 -7.185 1.00 93.19 86 VAL A C 1
ATOM 665 O O . VAL A 1 86 ? -0.198 12.323 -6.756 1.00 93.19 86 VAL A O 1
ATOM 668 N N . GLU A 1 87 ? 1.732 11.724 -7.719 1.00 91.81 87 GLU A N 1
ATOM 669 C CA . GLU A 1 87 ? 2.286 13.079 -7.797 1.00 91.81 87 GLU A CA 1
ATOM 670 C C . GLU A 1 87 ? 1.418 14.024 -8.640 1.00 91.81 87 GLU A C 1
ATOM 672 O O . GLU A 1 87 ? 1.231 15.177 -8.261 1.00 91.81 87 GLU A O 1
ATOM 677 N N . SER A 1 88 ? 0.824 13.539 -9.737 1.00 90.25 88 SER A N 1
ATOM 678 C CA . SER A 1 88 ? -0.057 14.344 -10.600 1.00 90.25 88 SER A CA 1
ATOM 679 C C . SER A 1 88 ? -1.329 14.848 -9.904 1.00 90.25 88 SER A C 1
ATOM 681 O O . SER A 1 88 ? -1.982 15.758 -10.408 1.00 90.25 88 SER A O 1
ATOM 683 N N . ARG A 1 89 ? -1.681 14.263 -8.752 1.00 87.88 89 ARG A N 1
ATOM 684 C CA . ARG A 1 89 ? -2.856 14.620 -7.943 1.00 87.88 89 ARG A CA 1
ATOM 685 C C . ARG A 1 89 ? -2.521 15.579 -6.792 1.00 87.88 89 ARG A C 1
ATOM 687 O O . ARG A 1 89 ? -3.433 16.004 -6.089 1.00 87.88 89 ARG A O 1
ATOM 694 N N . MET A 1 90 ? -1.239 15.883 -6.571 1.00 88.19 90 MET A N 1
ATOM 695 C CA . MET A 1 90 ? -0.780 16.769 -5.494 1.00 88.19 90 MET A CA 1
ATOM 696 C C . MET A 1 90 ? -1.102 18.237 -5.794 1.00 88.19 90 MET A C 1
ATOM 698 O O . MET A 1 90 ? -1.111 18.657 -6.950 1.00 88.19 90 MET A O 1
ATOM 702 N N . ILE A 1 91 ? -1.338 19.023 -4.741 1.00 78.12 91 ILE A N 1
ATOM 703 C CA . ILE A 1 91 ? -1.691 20.446 -4.849 1.00 78.12 91 ILE A CA 1
ATOM 704 C C . ILE A 1 91 ? -0.462 21.265 -5.290 1.00 78.12 91 ILE A C 1
ATOM 706 O O . ILE A 1 91 ? 0.683 20.942 -4.963 1.00 78.12 91 ILE A O 1
ATOM 710 N N . ASP A 1 92 ? -0.692 22.343 -6.043 1.00 71.38 92 ASP A N 1
ATOM 711 C CA . ASP A 1 92 ? 0.370 23.164 -6.623 1.00 71.38 92 ASP A CA 1
ATOM 712 C C . ASP A 1 92 ? 1.230 23.899 -5.575 1.00 71.38 92 ASP A C 1
ATOM 714 O O . ASP A 1 92 ? 0.742 24.643 -4.724 1.00 71.38 92 ASP A O 1
ATOM 718 N N . GLY A 1 93 ? 2.553 23.716 -5.684 1.00 68.38 93 GLY A N 1
ATOM 719 C CA . GLY A 1 93 ? 3.585 24.419 -4.916 1.00 68.38 93 GLY A CA 1
ATOM 720 C C . GLY A 1 93 ? 4.792 23.530 -4.593 1.00 68.38 93 GLY A C 1
ATOM 721 O O . GLY A 1 93 ? 4.668 22.552 -3.867 1.00 68.38 93 GLY A O 1
ATOM 722 N N . GLU A 1 94 ? 5.994 23.879 -5.066 1.00 66.44 94 GLU A N 1
ATOM 723 C CA . GLU A 1 94 ? 7.186 23.003 -5.001 1.00 66.44 94 GLU A CA 1
ATOM 724 C C . GLU A 1 94 ? 7.582 22.575 -3.572 1.00 66.44 94 GLU A C 1
ATOM 726 O O . GLU A 1 94 ? 7.901 21.413 -3.306 1.00 66.44 94 GLU A O 1
ATOM 731 N N . ARG A 1 95 ? 7.525 23.503 -2.604 1.00 66.31 95 ARG A N 1
ATOM 732 C CA . ARG A 1 95 ? 7.815 23.192 -1.190 1.00 66.31 95 ARG A CA 1
ATOM 733 C C . ARG A 1 95 ? 6.717 22.317 -0.559 1.00 66.31 95 ARG A C 1
ATOM 735 O O . ARG A 1 95 ? 7.037 21.504 0.315 1.00 66.31 95 ARG A O 1
ATOM 742 N N . SER A 1 96 ? 5.468 22.462 -1.016 1.00 83.56 96 SER A N 1
ATOM 743 C CA . SER A 1 96 ? 4.348 21.588 -0.632 1.00 83.56 96 SER A CA 1
ATOM 744 C C . SER A 1 96 ? 4.574 20.187 -1.192 1.00 83.56 96 SER A C 1
ATOM 746 O O . SER A 1 96 ? 4.684 19.236 -0.423 1.00 83.56 96 SER A O 1
ATOM 748 N N . ARG A 1 97 ? 4.853 20.088 -2.497 1.00 87.75 97 ARG A N 1
ATOM 749 C CA . ARG A 1 97 ? 5.110 18.837 -3.220 1.00 87.75 97 ARG A CA 1
ATOM 750 C C . ARG A 1 97 ? 6.228 18.006 -2.605 1.00 87.75 97 ARG A C 1
ATOM 752 O O . ARG A 1 97 ? 6.040 16.826 -2.339 1.00 87.75 97 ARG A O 1
ATOM 759 N N . ARG A 1 98 ? 7.388 18.599 -2.301 1.00 88.75 98 ARG A N 1
ATOM 760 C CA . ARG A 1 98 ? 8.487 17.847 -1.662 1.00 88.75 98 ARG A CA 1
ATOM 761 C C . ARG A 1 98 ? 8.094 17.286 -0.294 1.00 88.75 98 ARG A C 1
ATOM 763 O O . ARG A 1 98 ? 8.545 16.210 0.096 1.00 88.75 98 ARG A O 1
ATOM 770 N N . SER A 1 99 ? 7.315 18.043 0.47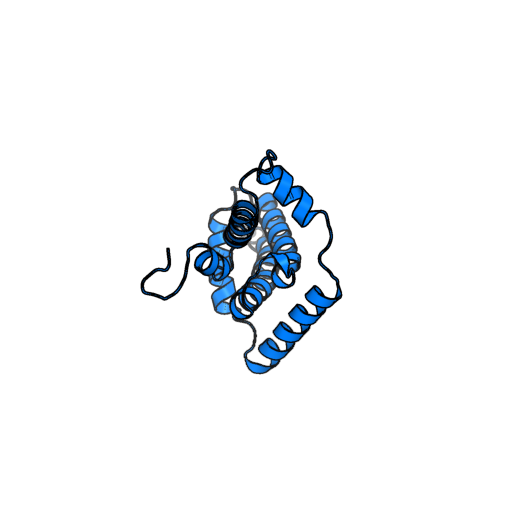0 1.00 89.88 99 SER A N 1
ATOM 771 C CA . SER A 1 99 ? 6.855 17.614 1.791 1.00 89.88 99 SER A CA 1
ATOM 772 C C . SER A 1 99 ? 5.800 16.515 1.674 1.00 89.88 99 SER A C 1
ATOM 774 O O . SER A 1 99 ? 5.895 15.524 2.391 1.00 89.88 99 SER A O 1
ATOM 776 N N . GLU A 1 100 ? 4.888 16.629 0.709 1.00 92.44 100 GLU A N 1
ATOM 777 C CA . GLU A 1 100 ? 3.905 15.598 0.368 1.00 92.44 100 GLU A CA 1
ATOM 778 C C . GLU A 1 100 ? 4.580 14.305 -0.102 1.00 92.44 100 GLU A C 1
ATOM 780 O O . GLU A 1 100 ? 4.302 13.249 0.453 1.00 92.44 100 GLU A O 1
ATOM 785 N N . LEU A 1 101 ? 5.549 14.363 -1.022 1.00 94.06 101 LEU A N 1
ATOM 786 C CA . LEU A 1 101 ? 6.309 13.187 -1.470 1.00 94.06 101 LEU A CA 1
ATOM 787 C C . LEU A 1 101 ? 7.000 12.463 -0.304 1.00 94.06 101 LEU A C 1
ATOM 789 O O . LEU A 1 101 ? 6.985 11.236 -0.243 1.00 94.06 101 LEU A O 1
ATOM 793 N N . ARG A 1 102 ? 7.568 13.203 0.659 1.00 94.56 102 ARG A N 1
ATOM 794 C CA . ARG A 1 102 ? 8.151 12.600 1.873 1.00 94.56 102 ARG A CA 1
ATOM 795 C C . ARG A 1 102 ? 7.093 11.972 2.777 1.00 94.56 102 ARG A C 1
ATOM 797 O O . ARG A 1 102 ? 7.338 10.898 3.320 1.00 94.56 102 ARG A O 1
ATOM 804 N N . ALA A 1 103 ? 5.934 12.610 2.925 1.00 94.25 103 ALA A N 1
ATOM 805 C CA . ALA A 1 103 ? 4.818 12.048 3.681 1.00 94.25 103 ALA A CA 1
ATOM 806 C C . ALA A 1 103 ? 4.299 10.755 3.033 1.00 94.25 103 ALA A C 1
ATOM 808 O O . ALA A 1 103 ? 4.072 9.773 3.733 1.00 94.25 103 ALA A O 1
ATOM 809 N N . TYR A 1 104 ? 4.207 10.712 1.702 1.00 95.44 104 TYR A N 1
ATOM 810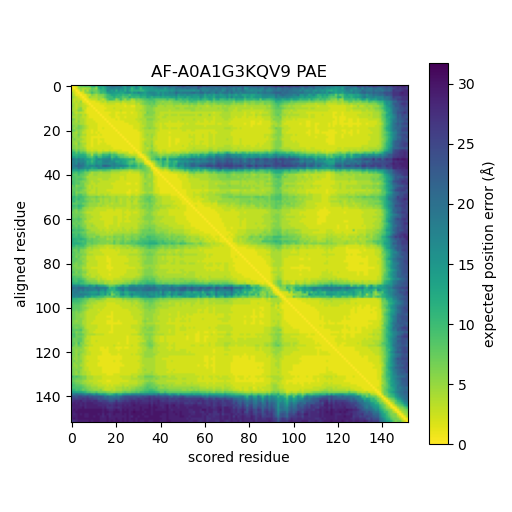 C CA . TYR A 1 104 ? 3.865 9.502 0.958 1.00 95.44 104 TYR A CA 1
ATOM 811 C C . TYR A 1 104 ? 4.928 8.407 1.104 1.00 95.44 104 TYR A C 1
ATOM 813 O O . TYR A 1 104 ? 4.574 7.257 1.346 1.00 95.44 104 TYR A O 1
ATOM 821 N N . ALA A 1 105 ? 6.222 8.739 1.042 1.00 96.88 105 ALA A N 1
ATOM 822 C CA . ALA A 1 105 ? 7.285 7.766 1.298 1.00 96.88 105 ALA A CA 1
ATOM 823 C C . ALA A 1 105 ? 7.162 7.140 2.701 1.00 96.88 105 ALA A C 1
ATOM 825 O O . ALA A 1 105 ? 7.291 5.924 2.844 1.00 96.88 105 ALA A O 1
ATOM 826 N N . ALA A 1 106 ? 6.878 7.955 3.723 1.00 96.06 106 ALA A N 1
ATOM 827 C CA . ALA A 1 106 ? 6.655 7.483 5.089 1.00 96.06 106 ALA A CA 1
ATOM 828 C C . ALA A 1 106 ? 5.394 6.608 5.193 1.00 96.06 106 ALA A C 1
ATOM 830 O O . ALA A 1 106 ? 5.473 5.487 5.686 1.00 96.06 106 ALA A O 1
ATOM 831 N N . LEU A 1 107 ? 4.267 7.061 4.634 1.00 95.50 107 LEU A N 1
ATOM 832 C CA . LEU A 1 107 ? 3.014 6.303 4.607 1.00 95.50 107 LEU A CA 1
ATOM 833 C C . LEU A 1 107 ? 3.199 4.921 3.971 1.00 95.50 107 LEU A C 1
ATOM 835 O O . LEU A 1 107 ? 2.787 3.910 4.534 1.00 95.50 107 LEU A O 1
ATOM 839 N N . TYR A 1 108 ? 3.844 4.858 2.806 1.00 97.25 108 TYR A N 1
ATOM 840 C CA . TYR A 1 108 ? 4.083 3.586 2.131 1.00 97.25 108 TYR A CA 1
ATOM 841 C C . TYR A 1 108 ? 5.066 2.709 2.905 1.00 97.25 108 TYR A C 1
ATOM 843 O O . TYR A 1 108 ? 4.860 1.498 2.919 1.00 97.25 108 TYR A O 1
ATOM 851 N N . SER A 1 109 ? 6.065 3.299 3.583 1.00 95.69 109 SER A N 1
ATOM 852 C CA . SER A 1 109 ? 7.014 2.584 4.456 1.00 95.69 109 SER A CA 1
ATOM 853 C C . SER A 1 109 ? 6.315 1.839 5.593 1.00 95.69 109 SER A C 1
ATOM 855 O O . SER A 1 109 ? 6.739 0.738 5.944 1.00 95.69 109 SER A O 1
ATOM 857 N N . ASP A 1 110 ? 5.232 2.405 6.123 1.00 93.62 110 ASP A N 1
ATOM 858 C CA . ASP A 1 110 ? 4.406 1.747 7.132 1.00 93.62 110 ASP A CA 1
ATOM 859 C C . ASP A 1 110 ? 3.486 0.693 6.491 1.00 93.62 110 ASP A C 1
ATOM 861 O O . ASP A 1 110 ? 3.439 -0.458 6.930 1.00 93.62 110 ASP A O 1
ATOM 865 N N . LEU A 1 111 ? 2.793 1.048 5.402 1.00 94.81 111 LEU A N 1
ATOM 866 C CA . LEU A 1 111 ? 1.747 0.207 4.811 1.00 94.81 111 LEU A CA 1
ATOM 867 C C . LEU A 1 111 ? 2.250 -1.087 4.157 1.00 94.81 111 LEU A C 1
ATOM 869 O O . LEU A 1 111 ? 1.566 -2.109 4.255 1.00 94.81 111 LEU A O 1
ATOM 873 N N . TRP A 1 112 ? 3.411 -1.087 3.485 1.00 96.19 112 TRP A N 1
ATOM 874 C CA . TRP A 1 112 ? 3.858 -2.268 2.723 1.00 96.19 112 TRP A CA 1
ATOM 875 C C . TRP A 1 112 ? 4.043 -3.504 3.618 1.00 96.19 112 TRP A C 1
ATOM 877 O O . TRP A 1 112 ? 3.818 -4.636 3.176 1.00 96.19 112 TRP A O 1
ATOM 887 N N . CYS A 1 113 ? 4.400 -3.295 4.890 1.00 95.31 113 CYS A N 1
ATOM 888 C CA . CYS A 1 113 ? 4.591 -4.349 5.888 1.00 95.31 113 CYS A CA 1
ATOM 889 C C . CYS A 1 113 ? 3.447 -4.462 6.909 1.00 95.31 113 CYS A C 1
ATOM 891 O O . CYS A 1 113 ? 3.503 -5.330 7.777 1.00 95.31 113 CYS A O 1
ATOM 893 N N . ASP A 1 114 ? 2.392 -3.648 6.800 1.00 95.56 114 ASP A N 1
ATOM 894 C CA . ASP A 1 114 ? 1.247 -3.716 7.708 1.00 95.56 114 ASP A CA 1
ATOM 895 C C . ASP A 1 114 ? 0.337 -4.906 7.332 1.00 95.56 114 ASP A C 1
ATOM 897 O O . ASP A 1 114 ? -0.197 -4.940 6.215 1.00 95.56 114 ASP A O 1
ATOM 901 N N . PRO A 1 115 ? 0.135 -5.910 8.205 1.00 95.12 115 PRO A N 1
ATOM 902 C CA . PRO A 1 115 ? -0.705 -7.069 7.897 1.00 95.12 115 PRO A CA 1
ATOM 903 C C . PRO A 1 115 ? -2.175 -6.702 7.672 1.00 95.12 115 PRO A C 1
ATOM 905 O O . PRO A 1 115 ? -2.864 -7.361 6.892 1.00 95.12 115 PRO A O 1
ATOM 908 N N . ARG A 1 116 ? -2.651 -5.610 8.276 1.00 94.19 116 ARG A N 1
ATOM 909 C CA . ARG A 1 116 ? -4.062 -5.205 8.262 1.00 94.19 116 ARG A CA 1
ATOM 910 C C . ARG A 1 116 ? -4.566 -4.816 6.876 1.00 94.19 116 ARG A C 1
ATOM 912 O O . ARG A 1 116 ? -5.754 -4.973 6.586 1.00 94.19 116 ARG A O 1
ATOM 919 N N . THR A 1 117 ? -3.673 -4.355 5.998 1.00 93.81 117 THR A N 1
ATOM 920 C CA . THR A 1 117 ? -4.010 -4.016 4.606 1.00 93.81 117 THR A CA 1
ATOM 921 C C . THR A 1 117 ? -4.505 -5.227 3.823 1.00 93.81 117 THR A C 1
ATOM 923 O O . THR A 1 117 ? -5.247 -5.063 2.859 1.00 93.81 117 THR A O 1
ATOM 926 N N . GLY A 1 118 ? -4.156 -6.451 4.240 1.00 92.56 118 GLY A N 1
ATOM 927 C CA . GLY A 1 118 ? -4.531 -7.674 3.527 1.00 92.56 118 GLY A CA 1
ATOM 928 C C . GLY A 1 118 ? -3.959 -7.756 2.106 1.00 92.56 118 GLY A C 1
ATOM 929 O O . GLY A 1 118 ? -4.355 -8.637 1.351 1.00 92.56 118 GLY A O 1
ATOM 930 N N . ALA A 1 119 ? -3.042 -6.853 1.738 1.00 95.81 119 ALA A N 1
ATOM 931 C CA . ALA A 1 119 ? -2.435 -6.817 0.418 1.00 95.81 119 ALA A CA 1
ATOM 932 C C . ALA A 1 119 ? -1.635 -8.108 0.153 1.00 95.81 119 ALA A C 1
ATOM 934 O O . ALA A 1 119 ? -0.910 -8.569 1.049 1.00 95.81 119 ALA A O 1
ATOM 935 N N . PRO A 1 120 ? -1.704 -8.685 -1.057 1.00 95.00 120 PRO A N 1
ATOM 936 C CA . PRO A 1 120 ? -0.864 -9.812 -1.433 1.00 95.00 120 PRO A CA 1
ATOM 937 C C . PRO A 1 120 ? 0.602 -9.384 -1.597 1.00 95.00 120 PRO A C 1
ATOM 939 O O . PRO A 1 120 ? 0.923 -8.202 -1.741 1.00 95.00 120 PRO A O 1
ATOM 942 N N . LEU A 1 121 ? 1.517 -10.361 -1.597 1.00 94.31 121 LEU A N 1
ATOM 943 C CA . LEU A 1 121 ? 2.964 -10.107 -1.656 1.00 94.31 121 LEU A CA 1
ATOM 944 C C . LEU A 1 121 ? 3.387 -9.279 -2.880 1.00 94.31 121 LEU A C 1
ATOM 946 O O . LEU A 1 121 ? 4.270 -8.433 -2.761 1.00 94.31 121 LEU A O 1
ATOM 950 N N . SER A 1 122 ? 2.757 -9.488 -4.040 1.00 94.50 122 SER A N 1
ATOM 951 C CA . SER A 1 122 ? 3.025 -8.717 -5.262 1.00 94.50 122 SER A CA 1
ATOM 952 C C . SER A 1 122 ? 2.731 -7.227 -5.076 1.00 94.50 122 SER A C 1
ATOM 954 O O . SER A 1 122 ? 3.584 -6.388 -5.366 1.00 94.50 122 SER A O 1
ATOM 956 N N . THR A 1 123 ? 1.566 -6.895 -4.522 1.00 97.00 123 THR A N 1
ATOM 957 C CA . THR A 1 123 ? 1.169 -5.513 -4.238 1.00 97.00 123 THR A CA 1
ATOM 958 C C . THR A 1 123 ? 2.069 -4.890 -3.180 1.00 97.00 123 THR A C 1
ATOM 960 O O . THR A 1 123 ? 2.541 -3.772 -3.358 1.00 97.00 123 THR A O 1
ATOM 963 N N . ARG A 1 124 ? 2.423 -5.628 -2.122 1.00 97.19 124 ARG A N 1
ATOM 964 C CA . ARG A 1 124 ? 3.359 -5.130 -1.099 1.00 97.19 124 ARG A CA 1
ATOM 965 C C . ARG A 1 124 ? 4.749 -4.835 -1.665 1.00 97.19 124 ARG A C 1
ATOM 967 O O . ARG A 1 124 ? 5.352 -3.832 -1.297 1.00 97.19 124 ARG A O 1
ATOM 974 N N . ARG A 1 125 ? 5.247 -5.662 -2.592 1.00 96.88 125 ARG A N 1
ATOM 975 C CA . ARG A 1 125 ? 6.502 -5.397 -3.321 1.00 96.88 125 ARG A CA 1
ATOM 976 C C . ARG A 1 125 ? 6.415 -4.124 -4.156 1.00 96.88 125 ARG A C 1
ATOM 978 O O . ARG A 1 125 ? 7.384 -3.370 -4.192 1.00 96.88 125 ARG A O 1
ATOM 985 N N . MET A 1 126 ? 5.270 -3.868 -4.789 1.00 97.81 126 MET A N 1
ATOM 986 C CA . MET A 1 126 ? 5.029 -2.604 -5.486 1.00 97.81 126 MET A CA 1
ATOM 987 C C . MET A 1 126 ? 5.053 -1.422 -4.514 1.00 97.81 126 MET A C 1
ATOM 989 O O . MET A 1 126 ? 5.778 -0.462 -4.744 1.00 97.81 126 MET A O 1
ATOM 993 N N . MET A 1 127 ? 4.335 -1.51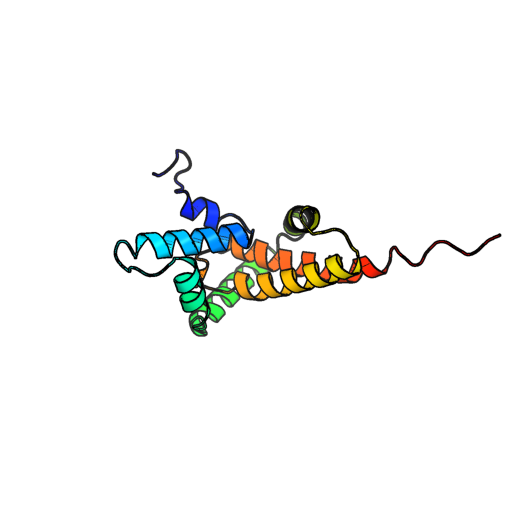7 -3.391 1.00 98.06 127 MET A N 1
ATOM 994 C CA . MET A 1 127 ? 4.310 -0.470 -2.365 1.00 98.06 127 MET A CA 1
ATOM 995 C C . MET A 1 127 ? 5.712 -0.178 -1.813 1.00 98.06 127 MET A C 1
ATOM 997 O O . MET A 1 127 ? 6.083 0.986 -1.684 1.00 98.06 127 MET A O 1
ATOM 1001 N N . LEU A 1 128 ? 6.521 -1.214 -1.558 1.00 97.56 128 LEU A N 1
ATOM 1002 C CA . LEU A 1 128 ? 7.923 -1.067 -1.155 1.00 97.56 128 LEU A CA 1
ATOM 1003 C C . LEU A 1 128 ? 8.759 -0.370 -2.242 1.00 97.56 128 LEU A C 1
ATOM 1005 O O . LEU A 1 128 ? 9.524 0.540 -1.938 1.00 97.56 128 LEU A O 1
ATOM 1009 N N . ALA A 1 129 ? 8.591 -0.740 -3.514 1.00 97.75 129 ALA A N 1
ATOM 1010 C CA . ALA A 1 129 ? 9.264 -0.070 -4.628 1.00 97.75 129 ALA A CA 1
ATOM 1011 C C . ALA A 1 129 ? 8.847 1.410 -4.762 1.00 97.75 129 ALA A C 1
ATOM 1013 O O . ALA A 1 129 ? 9.677 2.271 -5.064 1.00 97.75 129 ALA A O 1
ATOM 1014 N N . MET A 1 130 ? 7.581 1.732 -4.481 1.00 98.19 130 MET A N 1
ATOM 1015 C CA . MET A 1 130 ? 7.079 3.109 -4.481 1.00 98.19 130 MET A CA 1
ATOM 1016 C C . MET A 1 130 ? 7.710 3.962 -3.375 1.00 98.19 130 MET A C 1
ATOM 1018 O O . MET A 1 130 ? 7.918 5.150 -3.609 1.00 98.19 130 MET A O 1
ATOM 1022 N N . VAL A 1 131 ? 8.108 3.389 -2.226 1.00 97.56 131 VAL A N 1
ATOM 1023 C CA . VAL A 1 131 ? 8.888 4.116 -1.198 1.00 97.56 131 VAL A CA 1
ATOM 1024 C C . VAL A 1 131 ? 10.153 4.717 -1.812 1.00 97.56 131 VAL A C 1
ATOM 1026 O O . VAL A 1 131 ? 10.431 5.903 -1.626 1.00 97.56 131 VAL A O 1
ATOM 1029 N N . THR A 1 132 ? 10.894 3.924 -2.593 1.00 95.31 132 THR A N 1
ATOM 1030 C CA . THR A 1 132 ? 12.086 4.397 -3.309 1.00 95.31 132 THR A CA 1
ATOM 1031 C C . THR A 1 132 ? 11.726 5.480 -4.323 1.00 95.31 132 THR A C 1
ATOM 1033 O O . THR A 1 132 ? 12.376 6.524 -4.345 1.00 95.31 132 THR A O 1
ATOM 1036 N N . GLY A 1 133 ? 10.663 5.285 -5.110 1.00 96.25 133 GLY A N 1
ATOM 1037 C CA . GLY A 1 133 ? 10.217 6.274 -6.096 1.00 96.25 133 GLY A CA 1
ATOM 1038 C C . GLY A 1 133 ? 9.843 7.628 -5.477 1.00 96.25 133 GLY A C 1
ATOM 1039 O O . GLY A 1 133 ? 10.283 8.670 -5.964 1.00 96.25 133 GLY A O 1
ATOM 1040 N N . PHE A 1 134 ? 9.096 7.633 -4.369 1.00 96.38 134 PHE A N 1
ATOM 1041 C CA . PHE A 1 134 ? 8.769 8.857 -3.630 1.00 96.38 134 PHE A CA 1
ATOM 1042 C C . PHE A 1 134 ? 10.024 9.532 -3.053 1.00 96.38 134 PHE A C 1
ATOM 1044 O O . PHE A 1 134 ? 10.184 10.751 -3.174 1.00 96.38 134 PHE A O 1
ATOM 1051 N N . ALA A 1 135 ? 10.939 8.752 -2.465 1.00 93.62 135 ALA A N 1
ATOM 1052 C CA . ALA A 1 135 ? 12.177 9.268 -1.887 1.00 93.62 135 ALA A CA 1
ATOM 1053 C C . ALA A 1 135 ? 13.077 9.928 -2.946 1.00 93.62 135 ALA A C 1
ATOM 1055 O O . ALA A 1 135 ? 13.516 11.066 -2.759 1.00 93.62 135 ALA A O 1
ATOM 1056 N N . GLU A 1 136 ? 13.296 9.264 -4.084 1.00 93.25 136 GLU A N 1
ATOM 1057 C CA . GLU A 1 136 ? 14.075 9.797 -5.208 1.00 93.25 136 GLU A CA 1
ATOM 1058 C C . GLU A 1 136 ? 13.515 11.136 -5.704 1.00 93.25 136 GLU A C 1
ATOM 1060 O O . GLU A 1 136 ? 14.259 12.111 -5.855 1.00 93.25 136 GLU A O 1
ATOM 1065 N N . ARG A 1 137 ? 12.197 11.225 -5.908 1.00 89.94 137 ARG A N 1
ATOM 1066 C CA . ARG A 1 137 ? 11.564 12.460 -6.390 1.00 89.94 137 ARG A CA 1
ATOM 1067 C C . ARG A 1 137 ? 11.633 13.590 -5.384 1.00 89.94 137 ARG A C 1
ATOM 1069 O O . ARG A 1 137 ? 11.956 14.715 -5.760 1.00 89.94 137 ARG A O 1
ATOM 1076 N N . SER A 1 138 ? 11.448 13.287 -4.100 1.00 90.31 138 SER A N 1
ATOM 1077 C CA . SER A 1 138 ? 11.567 14.296 -3.047 1.00 90.31 138 SER A CA 1
ATOM 1078 C C . SER A 1 138 ? 12.967 14.932 -2.992 1.00 90.31 138 SER A C 1
ATOM 1080 O O . SER A 1 138 ? 13.097 16.122 -2.702 1.00 90.31 138 SER A O 1
ATOM 1082 N N . ASN A 1 139 ? 14.011 14.177 -3.347 1.00 85.12 139 ASN A N 1
ATOM 1083 C CA . ASN A 1 139 ? 15.382 14.682 -3.421 1.00 85.12 139 ASN A CA 1
ATOM 1084 C C . ASN A 1 139 ? 15.649 15.459 -4.725 1.00 85.12 139 ASN A C 1
ATOM 1086 O O . ASN A 1 139 ? 16.334 16.485 -4.710 1.00 85.12 139 ASN A O 1
ATOM 1090 N N . THR A 1 140 ? 15.071 15.013 -5.844 1.00 77.00 140 THR A N 1
ATOM 1091 C CA . THR A 1 140 ? 15.317 15.569 -7.191 1.00 77.00 140 THR A CA 1
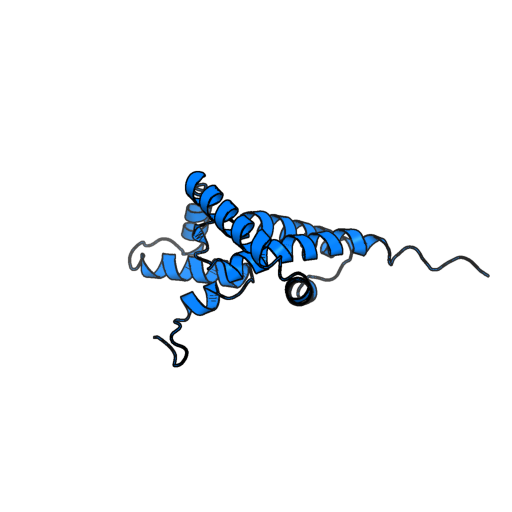ATOM 1092 C C . THR A 1 140 ? 14.609 16.907 -7.430 1.00 77.00 140 THR A C 1
ATOM 1094 O O . THR A 1 140 ? 15.151 17.780 -8.107 1.00 77.00 140 THR A O 1
ATOM 1097 N N . SER A 1 141 ? 13.470 17.131 -6.768 1.00 59.59 141 SER A N 1
ATOM 1098 C CA . SER A 1 141 ? 12.714 18.396 -6.707 1.00 59.59 141 SER A CA 1
ATOM 1099 C C . SER A 1 141 ? 13.521 19.631 -6.254 1.00 59.59 141 SER A C 1
ATOM 1101 O O . SER A 1 141 ? 12.996 20.737 -6.164 1.00 59.59 141 SER A O 1
ATOM 1103 N N . SER A 1 142 ? 14.793 19.479 -5.880 1.00 52.91 142 SER A N 1
ATOM 1104 C CA . SER A 1 142 ? 15.687 20.580 -5.498 1.00 52.91 142 SER A CA 1
ATOM 1105 C C . SER A 1 142 ? 16.569 21.106 -6.635 1.00 52.91 142 SER A C 1
ATOM 1107 O O . SER A 1 142 ? 17.091 22.212 -6.518 1.00 52.91 142 SER A O 1
ATOM 1109 N N . VAL A 1 143 ? 16.721 20.362 -7.737 1.00 51.19 143 VAL A N 1
ATOM 1110 C CA . VAL A 1 143 ? 17.791 20.610 -8.723 1.00 51.19 143 VAL A CA 1
ATOM 1111 C C . VAL A 1 143 ? 17.337 21.459 -9.922 1.00 51.19 143 VAL A C 1
ATOM 1113 O O . VAL A 1 143 ? 18.169 22.079 -10.581 1.00 51.19 143 VAL A O 1
ATOM 1116 N N . SER A 1 144 ? 16.035 21.581 -10.195 1.00 46.59 144 SER A N 1
ATOM 1117 C CA . SER A 1 144 ? 15.527 22.327 -11.364 1.00 46.59 144 SER A CA 1
ATOM 1118 C C . SER A 1 144 ? 15.368 23.842 -11.157 1.00 46.59 144 SER A C 1
ATOM 1120 O O . SER A 1 144 ? 15.163 24.557 -12.132 1.00 46.59 144 SER A O 1
ATOM 1122 N N . SER A 1 145 ? 15.503 24.362 -9.930 1.00 45.38 145 SER A N 1
ATOM 1123 C CA . SER A 1 145 ? 15.248 25.784 -9.620 1.00 45.38 145 SER A CA 1
ATOM 1124 C C . SER A 1 145 ? 16.505 26.672 -9.559 1.00 45.38 145 SER A C 1
ATOM 1126 O O . SER A 1 145 ? 16.405 27.829 -9.159 1.00 45.38 145 SER A O 1
ATOM 1128 N N . GLY A 1 146 ? 17.688 26.155 -9.910 1.00 42.44 146 GLY A N 1
ATOM 1129 C CA . GLY A 1 146 ? 18.968 26.859 -9.720 1.00 42.44 146 GLY A CA 1
ATOM 1130 C C . GLY A 1 146 ? 19.790 27.119 -10.983 1.00 42.44 146 GLY A C 1
ATOM 1131 O O . GLY A 1 146 ? 20.967 27.447 -10.865 1.00 42.44 146 GLY A O 1
ATOM 1132 N N . ARG A 1 147 ? 19.239 26.930 -12.190 1.00 45.97 147 ARG A N 1
ATOM 1133 C CA . ARG A 1 147 ? 20.036 27.009 -13.425 1.00 45.97 147 ARG A CA 1
ATOM 1134 C C . ARG A 1 147 ? 19.364 27.838 -14.513 1.00 45.97 147 ARG A C 1
ATOM 1136 O O . ARG A 1 147 ? 18.884 27.284 -15.488 1.00 45.97 147 ARG A O 1
ATOM 1143 N N . LEU A 1 148 ? 19.342 29.147 -14.286 1.00 49.69 148 LEU A N 1
ATOM 1144 C CA . LEU A 1 148 ? 19.212 30.281 -15.218 1.00 49.69 148 LEU A CA 1
ATOM 1145 C C . LEU A 1 148 ? 19.169 31.486 -14.263 1.00 49.69 148 LEU A C 1
ATOM 1147 O O . LEU A 1 148 ? 18.193 31.645 -13.549 1.00 49.69 148 LEU A O 1
ATOM 1151 N N . GLU A 1 149 ? 20.284 32.130 -13.936 1.00 45.94 149 GLU A N 1
ATOM 1152 C CA . GLU A 1 149 ? 20.777 33.307 -14.652 1.00 45.94 149 GLU A CA 1
ATOM 1153 C C . GLU A 1 149 ? 22.272 33.504 -14.348 1.00 45.94 149 GLU A C 1
ATOM 1155 O O . GLU A 1 149 ? 22.650 33.934 -13.262 1.00 45.94 149 GLU A O 1
ATOM 1160 N N . ILE A 1 150 ? 23.133 33.207 -15.319 1.00 46.00 150 ILE A N 1
ATOM 1161 C CA . ILE A 1 150 ? 24.373 33.956 -15.542 1.00 46.00 150 ILE A CA 1
ATOM 1162 C C . ILE A 1 150 ? 24.459 34.126 -17.057 1.00 46.00 150 ILE A C 1
ATOM 1164 O O . ILE A 1 150 ? 24.166 33.184 -17.794 1.00 46.00 150 ILE A O 1
ATOM 1168 N N . VAL A 1 151 ? 24.912 35.311 -17.466 1.00 44.41 151 VAL A N 1
ATOM 1169 C CA . VAL A 1 151 ? 25.133 35.817 -18.829 1.00 44.41 151 VAL A CA 1
ATOM 1170 C C . VAL A 1 151 ? 23.937 36.590 -19.402 1.00 44.41 151 VAL A C 1
ATOM 1172 O O . VAL A 1 151 ? 23.079 36.031 -20.077 1.00 44.41 151 VAL A O 1
ATOM 1175 N N . SER A 1 152 ? 23.916 37.903 -19.153 1.00 44.78 152 SER A N 1
ATOM 1176 C CA . SER A 1 152 ? 24.512 38.887 -20.073 1.00 44.78 152 SER A CA 1
ATOM 1177 C C . SER A 1 152 ? 24.870 40.179 -19.348 1.00 44.78 152 SER A C 1
ATOM 1179 O O . SER A 1 152 ? 24.074 40.609 -18.489 1.00 44.78 152 SER A O 1
#

Foldseek 3Di:
DADPVRDDQLLVLLAALDPVSLLVSLLVVVVVVCPDPPDDSVVVSVVVVVDAADPVQLVVLVVVLVVVCVVPNAPLVVLLVVLVVVLVPFDDDLVSSLVVLQVLLVSLVCPLSHVSSVHDSNSSSSSPSNNVNSVVVSVVSVPPPPPDDDDD